Protein AF-A0A2D5YNU6-F1 (afdb_monomer_lite)

pLDDT: mean 79.48, std 12.95, range [49.06, 93.12]

Sequence (114 aa):
MGKFCRFLFLLFLSTNLYAQTFYIDIEEFNRTEMEFVMEIVDRDYERVMLDCQGFINMVSIEHYDGRRNNLVLDIGECPQIFRSIQKNINNNLPSCLETNLDNRTFNVQSEYCD

Structure (mmCIF, N/CA/C/O backbone):
data_AF-A0A2D5YNU6-F1
#
_entry.id   AF-A0A2D5YNU6-F1
#
loop_
_atom_site.group_PDB
_atom_site.id
_atom_site.type_symbol
_atom_site.label_atom_id
_atom_site.label_alt_id
_atom_site.label_comp_id
_atom_site.label_asym_id
_atom_site.label_entity_id
_atom_site.label_seq_id
_atom_site.pdbx_PDB_ins_code
_atom_site.Cartn_x
_atom_site.Cartn_y
_atom_site.Cartn_z
_atom_site.occupancy
_atom_site.B_iso_or_equiv
_atom_site.auth_seq_id
_atom_site.auth_comp_id
_atom_site.auth_asym_id
_atom_site.auth_atom_id
_atom_site.pdbx_PDB_model_num
ATOM 1 N N . MET A 1 1 ? 1.917 29.077 -52.076 1.00 49.06 1 MET A N 1
ATOM 2 C CA . MET A 1 1 ? 2.142 29.054 -50.611 1.00 49.06 1 MET A CA 1
ATOM 3 C C . MET A 1 1 ? 0.846 28.631 -49.936 1.00 49.06 1 MET A C 1
ATOM 5 O O . MET A 1 1 ? -0.176 29.195 -50.290 1.00 49.06 1 MET A O 1
ATOM 9 N N . GLY A 1 2 ? 0.852 27.649 -49.025 1.00 54.44 2 GLY A N 1
ATOM 10 C CA . GLY A 1 2 ? -0.303 27.446 -48.129 1.00 54.44 2 GLY A CA 1
ATOM 11 C C . GLY A 1 2 ? -0.995 26.078 -48.115 1.00 54.44 2 GLY A C 1
ATOM 12 O O . GLY A 1 2 ? -2.213 26.044 -47.996 1.00 54.44 2 GLY A O 1
ATOM 13 N N . LYS A 1 3 ? -0.275 24.949 -48.205 1.00 52.66 3 LYS A N 1
ATOM 14 C CA . LYS A 1 3 ? -0.871 23.627 -47.887 1.00 52.66 3 LYS A CA 1
ATOM 15 C C . LYS A 1 3 ? -0.039 22.713 -46.976 1.00 52.66 3 LYS A C 1
ATOM 17 O O . LYS A 1 3 ? -0.551 21.687 -46.555 1.00 52.66 3 LYS A O 1
ATOM 22 N N . PHE A 1 4 ? 1.185 23.095 -46.601 1.00 49.91 4 PHE A N 1
ATOM 23 C CA . PHE A 1 4 ? 2.069 22.231 -45.801 1.00 49.91 4 PHE A CA 1
ATOM 24 C C . PHE A 1 4 ? 2.037 22.475 -44.279 1.00 49.91 4 PHE A C 1
ATOM 26 O O . PHE A 1 4 ? 2.516 21.634 -43.530 1.00 49.91 4 PHE A O 1
ATOM 33 N N . CYS A 1 5 ? 1.425 23.561 -43.789 1.00 55.09 5 CYS A N 1
ATOM 34 C CA . CYS A 1 5 ? 1.446 23.902 -42.353 1.00 55.09 5 CYS A CA 1
ATOM 35 C C . CYS A 1 5 ? 0.250 23.397 -41.528 1.00 55.09 5 CYS A C 1
ATOM 37 O O . CYS A 1 5 ? 0.145 23.751 -40.359 1.00 55.09 5 CYS A O 1
ATOM 39 N N . ARG A 1 6 ? -0.675 22.607 -42.091 1.00 50.28 6 ARG A N 1
ATOM 40 C CA . ARG A 1 6 ? -1.888 22.184 -41.358 1.00 50.28 6 ARG A CA 1
ATOM 41 C C . ARG A 1 6 ? -1.825 20.780 -40.755 1.00 50.28 6 ARG A C 1
ATOM 43 O O . ARG A 1 6 ? -2.690 20.449 -39.957 1.00 50.28 6 ARG A O 1
ATOM 50 N N . PHE A 1 7 ? -0.809 19.985 -41.092 1.00 51.03 7 PHE A N 1
ATOM 51 C CA . PHE A 1 7 ? -0.686 18.601 -40.616 1.00 51.03 7 PHE A CA 1
ATOM 52 C C . PHE A 1 7 ? 0.260 18.426 -39.418 1.00 51.03 7 PHE A C 1
ATOM 54 O O . PHE A 1 7 ? 0.223 17.389 -38.769 1.00 51.03 7 PHE A O 1
ATOM 61 N N . LEU A 1 8 ? 1.072 19.437 -39.081 1.00 54.47 8 LEU A N 1
ATOM 62 C CA . LEU A 1 8 ? 2.042 19.335 -37.982 1.00 54.47 8 LEU A CA 1
ATOM 63 C C . LEU A 1 8 ? 1.471 19.677 -36.593 1.00 54.47 8 LEU A C 1
ATOM 65 O O . LEU A 1 8 ? 2.154 19.476 -35.597 1.00 54.47 8 LEU A O 1
ATOM 69 N N . PHE A 1 9 ? 0.238 20.185 -36.505 1.00 54.16 9 PHE A N 1
ATOM 70 C CA . PHE A 1 9 ? -0.333 20.662 -35.236 1.00 54.16 9 PHE A CA 1
ATOM 71 C C . PHE A 1 9 ? -1.150 19.602 -34.471 1.00 54.16 9 PHE A C 1
ATOM 73 O O . PHE A 1 9 ? -1.591 19.859 -33.358 1.00 54.16 9 PHE A O 1
ATOM 80 N N . LEU A 1 10 ? -1.353 18.408 -35.042 1.00 54.66 10 LEU A N 1
ATOM 81 C CA . LEU A 1 10 ? -2.190 17.350 -34.450 1.00 54.66 10 LEU A CA 1
ATOM 82 C C . LEU A 1 10 ? -1.408 16.254 -33.704 1.00 54.66 10 LEU A C 1
ATOM 84 O O . LEU A 1 10 ? -2.028 15.360 -33.146 1.00 54.66 10 LEU A O 1
ATOM 88 N N . LEU A 1 11 ? -0.073 16.321 -33.648 1.00 53.84 11 LEU A N 1
ATOM 89 C CA . LEU A 1 11 ? 0.759 15.293 -32.996 1.00 53.84 11 LEU A CA 1
ATOM 90 C C . LEU A 1 11 ? 1.080 15.561 -31.513 1.00 53.84 11 LEU A C 1
ATOM 92 O O . LEU A 1 11 ? 1.761 14.754 -30.893 1.00 53.84 11 LEU A O 1
ATOM 96 N N . PHE A 1 12 ? 0.581 16.652 -30.922 1.00 55.75 12 PHE A N 1
ATOM 97 C CA . PHE A 1 12 ? 0.768 16.946 -29.488 1.00 55.75 12 PHE A CA 1
ATOM 98 C C . PHE A 1 12 ? -0.407 16.513 -28.599 1.00 55.75 12 PHE A C 1
ATOM 100 O O . PHE A 1 12 ? -0.358 16.670 -27.383 1.00 55.75 12 PHE A O 1
ATOM 107 N N . LEU A 1 13 ? -1.464 15.955 -29.187 1.00 57.34 13 LEU A N 1
ATOM 108 C CA . LEU A 1 13 ? -2.609 15.422 -28.458 1.00 57.34 13 LEU A CA 1
ATOM 109 C C . LEU A 1 13 ? -2.507 13.903 -28.438 1.00 57.34 13 LEU A C 1
ATOM 111 O O . LEU A 1 13 ? -2.952 13.281 -29.390 1.00 57.34 13 LEU A O 1
ATOM 115 N N . SER A 1 14 ? -1.933 13.339 -27.371 1.00 59.97 14 SER A N 1
ATOM 116 C CA . SER A 1 14 ? -2.444 12.136 -26.684 1.00 59.97 14 SER A CA 1
ATOM 117 C C . SER A 1 14 ? -1.335 11.306 -26.031 1.00 59.97 14 SER A C 1
ATOM 119 O O . SER A 1 14 ? -1.013 10.220 -26.497 1.00 59.97 14 SER A O 1
ATOM 121 N N . THR A 1 15 ? -0.826 11.752 -24.888 1.00 57.16 15 THR A N 1
ATOM 122 C CA . THR A 1 15 ? -0.445 10.812 -23.823 1.00 57.16 15 THR A CA 1
ATOM 123 C C . THR A 1 15 ? -0.785 11.456 -22.486 1.00 57.16 15 THR A C 1
ATOM 125 O O . THR A 1 15 ? 0.087 11.962 -21.786 1.00 57.16 15 THR A O 1
ATOM 128 N N . ASN A 1 16 ? -2.073 11.465 -22.130 1.00 55.09 16 ASN A N 1
ATOM 129 C CA . ASN A 1 16 ? -2.414 11.482 -20.712 1.00 55.09 16 ASN A CA 1
ATOM 130 C C . ASN A 1 16 ? -2.023 10.095 -20.192 1.00 55.09 16 ASN A C 1
ATOM 132 O O . ASN A 1 16 ? -2.813 9.158 -20.284 1.00 55.09 16 ASN A O 1
ATOM 136 N N . LEU A 1 17 ? -0.770 9.937 -19.760 1.00 56.62 17 LEU A N 1
ATOM 137 C CA . LEU A 1 17 ? -0.392 8.827 -18.894 1.00 56.62 17 LEU A CA 1
ATOM 138 C C . LEU A 1 17 ? -1.135 9.087 -17.589 1.00 56.62 17 LEU A C 1
ATOM 140 O O . LEU A 1 17 ? -0.736 9.937 -16.797 1.00 56.62 17 LEU A O 1
ATOM 144 N N . TYR A 1 18 ? -2.307 8.473 -17.454 1.00 60.06 18 TYR A N 1
ATOM 145 C CA . TYR A 1 18 ? -3.053 8.516 -16.210 1.00 60.06 18 TYR A CA 1
ATOM 146 C C . TYR A 1 18 ? -2.200 7.768 -15.197 1.00 60.06 18 TYR A C 1
ATOM 148 O O . TYR A 1 18 ? -2.010 6.563 -15.349 1.00 60.06 18 TYR A O 1
ATOM 156 N N . ALA A 1 19 ? -1.617 8.502 -14.249 1.00 64.00 19 ALA A N 1
ATOM 157 C CA . ALA A 1 19 ? -0.752 7.893 -13.261 1.00 64.00 19 ALA A CA 1
ATOM 158 C C . ALA A 1 19 ? -1.579 6.886 -12.448 1.00 64.00 19 ALA A C 1
ATOM 160 O O . ALA A 1 19 ? -2.630 7.247 -11.911 1.00 64.00 19 ALA A O 1
ATOM 161 N N . GLN A 1 20 ? -1.153 5.628 -12.402 1.00 76.19 20 GLN A N 1
ATOM 162 C CA . GLN A 1 20 ? -1.861 4.572 -11.699 1.00 76.19 20 GLN A CA 1
ATOM 163 C C . GLN A 1 20 ? -1.553 4.682 -10.204 1.00 76.19 20 GLN A C 1
ATOM 165 O O . GLN A 1 20 ? -0.593 4.096 -9.694 1.00 76.19 20 GLN A O 1
ATOM 170 N N . THR A 1 21 ? -2.357 5.494 -9.519 1.00 81.81 21 THR A N 1
ATOM 171 C CA . THR A 1 21 ? -2.389 5.560 -8.060 1.00 81.81 21 THR A CA 1
ATOM 172 C C . THR A 1 21 ? -3.411 4.561 -7.527 1.00 81.81 21 THR A C 1
ATOM 174 O O . THR A 1 21 ? -4.551 4.534 -7.990 1.00 81.81 21 THR A O 1
ATOM 177 N N . PHE A 1 22 ? -3.002 3.761 -6.551 1.00 84.25 22 PHE A N 1
ATOM 178 C CA . PHE A 1 22 ? -3.856 2.876 -5.772 1.00 84.25 22 PHE A CA 1
ATOM 179 C C . PHE A 1 22 ? -3.936 3.403 -4.347 1.00 84.25 22 PHE A C 1
ATOM 181 O O . PHE A 1 22 ? -2.918 3.793 -3.774 1.00 84.25 22 PHE A O 1
ATOM 188 N N . TYR A 1 23 ? -5.136 3.360 -3.791 1.00 87.00 23 TYR A N 1
ATOM 189 C CA . TYR A 1 23 ? -5.402 3.554 -2.374 1.00 87.00 23 TYR A CA 1
ATOM 190 C C . TYR A 1 23 ? -5.810 2.189 -1.824 1.00 87.00 23 TYR A C 1
ATOM 192 O O . TYR A 1 23 ? -6.546 1.460 -2.493 1.00 87.00 23 TYR A O 1
ATOM 200 N N . ILE A 1 24 ? -5.225 1.802 -0.696 1.00 87.00 24 ILE A N 1
ATOM 201 C CA . ILE A 1 24 ? -5.415 0.493 -0.066 1.00 87.00 24 ILE A CA 1
ATOM 202 C C . ILE A 1 24 ? -5.803 0.762 1.380 1.00 87.00 24 ILE A C 1
ATOM 204 O O . ILE A 1 24 ? -4.971 1.256 2.152 1.00 87.00 24 ILE A O 1
ATOM 208 N N . ASP A 1 25 ? -7.040 0.441 1.737 1.00 87.00 25 ASP A N 1
ATOM 209 C CA . ASP A 1 25 ? -7.556 0.637 3.081 1.00 87.00 25 ASP A CA 1
ATOM 210 C C . ASP A 1 25 ? -7.172 -0.551 3.953 1.00 87.00 25 ASP A C 1
ATOM 212 O O . ASP A 1 25 ? -7.550 -1.697 3.727 1.00 87.00 25 ASP A O 1
ATOM 216 N N . ILE A 1 26 ? -6.365 -0.275 4.972 1.00 87.12 26 ILE A N 1
ATOM 217 C CA . ILE A 1 26 ? -5.778 -1.318 5.804 1.00 87.12 26 ILE A CA 1
ATOM 218 C C . ILE A 1 26 ? -6.752 -1.643 6.929 1.00 87.12 26 ILE A C 1
ATOM 220 O O . ILE A 1 26 ? -6.793 -0.949 7.948 1.00 87.12 26 ILE A O 1
ATOM 224 N N . GLU A 1 27 ? -7.512 -2.718 6.755 1.00 84.00 27 GLU A N 1
ATOM 225 C CA . GLU A 1 27 ? -8.424 -3.233 7.778 1.00 84.00 27 GLU A CA 1
ATOM 226 C C . GLU A 1 27 ? -7.671 -4.036 8.832 1.00 84.00 27 GLU A C 1
ATOM 228 O O . GLU A 1 27 ? -7.842 -3.842 10.037 1.00 84.00 27 GLU A O 1
ATOM 233 N N . GLU A 1 28 ? -6.788 -4.916 8.364 1.00 80.88 28 GLU A N 1
ATOM 234 C CA . GLU A 1 28 ? -5.936 -5.731 9.213 1.00 80.88 28 GLU A CA 1
ATOM 235 C C . GLU A 1 28 ? -4.515 -5.787 8.670 1.00 80.88 28 GLU A C 1
ATOM 237 O O . GLU A 1 28 ? -4.244 -5.621 7.478 1.00 80.88 28 GLU A O 1
ATOM 242 N N . PHE A 1 29 ? -3.587 -6.044 9.586 1.00 81.06 29 PHE A N 1
ATOM 243 C CA . PHE A 1 29 ? -2.172 -6.124 9.282 1.00 81.06 29 PHE A CA 1
ATOM 244 C C . PHE A 1 29 ? -1.584 -7.375 9.914 1.00 81.06 29 PHE A C 1
ATOM 246 O O . PHE A 1 29 ? -1.177 -7.391 11.081 1.00 81.06 29 PHE A O 1
ATOM 253 N N . ASN A 1 30 ? -1.585 -8.443 9.123 1.00 85.00 30 ASN A N 1
ATOM 254 C CA . ASN A 1 30 ? -1.304 -9.790 9.580 1.00 85.00 30 ASN A CA 1
ATOM 255 C C . ASN A 1 30 ? 0.146 -10.166 9.271 1.00 85.00 30 ASN A C 1
ATOM 257 O O . ASN A 1 30 ? 0.657 -9.980 8.165 1.00 85.00 30 ASN A O 1
ATOM 261 N N . ARG A 1 31 ? 0.845 -10.694 10.279 1.00 79.25 31 ARG A N 1
ATOM 262 C CA . ARG A 1 31 ? 2.193 -11.238 10.091 1.00 79.25 31 ARG A CA 1
ATOM 263 C C . ARG A 1 31 ? 2.087 -12.609 9.443 1.00 79.25 31 ARG A C 1
ATOM 265 O O . ARG A 1 31 ? 1.289 -13.430 9.886 1.00 79.25 31 ARG A O 1
ATOM 272 N N . THR A 1 32 ? 2.929 -12.866 8.453 1.00 79.69 32 THR A N 1
ATOM 273 C CA . THR A 1 32 ? 3.086 -14.218 7.907 1.00 79.69 32 THR A CA 1
ATOM 274 C C . THR A 1 32 ? 4.069 -15.042 8.747 1.00 79.69 32 THR A C 1
ATOM 276 O O . THR A 1 32 ? 4.638 -14.552 9.725 1.00 79.69 32 THR A O 1
ATOM 279 N N . GLU A 1 33 ? 4.296 -16.301 8.360 1.00 77.06 33 GLU A N 1
ATOM 280 C CA . GLU A 1 33 ? 5.341 -17.160 8.945 1.00 77.06 33 GLU A CA 1
ATOM 281 C C . GLU A 1 33 ? 6.764 -16.604 8.733 1.00 77.06 33 GLU A C 1
ATOM 283 O O . GLU A 1 33 ? 7.701 -16.992 9.430 1.00 77.06 33 GLU A O 1
ATOM 288 N N . MET A 1 34 ? 6.924 -15.688 7.777 1.00 73.44 34 MET A N 1
ATOM 289 C CA . MET A 1 34 ? 8.171 -15.018 7.439 1.00 73.44 34 MET A CA 1
ATOM 290 C C . MET A 1 34 ? 8.279 -13.682 8.189 1.00 73.44 34 MET A C 1
ATOM 292 O O . MET A 1 34 ? 7.397 -12.822 8.109 1.00 73.44 34 MET A O 1
ATOM 296 N N . GLU A 1 35 ? 9.364 -13.500 8.950 1.00 66.06 35 GLU A N 1
ATOM 297 C CA . GLU A 1 35 ? 9.609 -12.261 9.694 1.00 66.06 35 GLU A CA 1
ATOM 298 C C . GLU A 1 35 ? 9.707 -11.074 8.727 1.00 66.06 35 GLU A C 1
ATOM 300 O O . GLU A 1 35 ? 10.553 -11.066 7.849 1.00 66.06 35 GLU A O 1
ATOM 305 N N . PHE A 1 36 ? 8.887 -10.035 8.908 1.00 72.69 36 PHE A N 1
ATOM 306 C CA . PHE A 1 36 ? 8.847 -8.844 8.036 1.00 72.69 36 PHE A CA 1
ATOM 307 C C . PHE A 1 36 ? 8.205 -9.039 6.653 1.00 72.69 36 PHE A C 1
ATOM 309 O O . PHE A 1 36 ? 8.304 -8.143 5.814 1.00 72.69 36 PHE A O 1
ATOM 316 N N . VAL A 1 37 ? 7.482 -10.143 6.442 1.00 82.19 37 VAL A N 1
ATOM 317 C CA . VAL A 1 37 ? 6.508 -10.271 5.350 1.00 82.19 37 VAL A CA 1
ATOM 318 C C . VAL A 1 37 ? 5.104 -10.235 5.933 1.00 82.19 37 VAL A C 1
ATOM 320 O O . VAL A 1 37 ? 4.776 -10.991 6.857 1.00 82.19 37 VAL A O 1
ATOM 323 N N . MET A 1 38 ? 4.284 -9.319 5.430 1.00 86.19 38 MET A N 1
ATOM 324 C CA . MET A 1 38 ? 2.977 -9.018 6.008 1.00 86.19 38 MET A CA 1
ATOM 325 C C . MET A 1 38 ? 1.905 -8.955 4.945 1.00 86.19 38 MET A C 1
ATOM 327 O O . MET A 1 38 ? 2.137 -8.458 3.844 1.00 86.19 38 MET A O 1
ATOM 331 N N . GLU A 1 39 ? 0.732 -9.433 5.324 1.00 89.06 39 GLU A N 1
ATOM 332 C CA . GLU A 1 39 ? -0.486 -9.328 4.545 1.00 89.06 39 GLU A CA 1
ATOM 333 C C . GLU A 1 39 ? -1.283 -8.125 5.056 1.00 89.06 39 GLU A C 1
ATOM 335 O O . GLU A 1 39 ? -1.593 -8.014 6.247 1.00 89.06 39 GLU A O 1
ATOM 340 N N . ILE A 1 40 ? -1.550 -7.196 4.145 1.00 87.88 40 ILE A N 1
ATOM 341 C CA . ILE A 1 40 ? -2.472 -6.081 4.326 1.00 87.88 40 ILE A CA 1
ATOM 342 C C . ILE A 1 40 ? -3.838 -6.585 3.859 1.00 87.88 40 ILE A C 1
ATOM 344 O O . ILE A 1 40 ? -3.996 -6.940 2.690 1.00 87.88 40 ILE A O 1
ATOM 348 N N . VAL A 1 41 ? -4.797 -6.643 4.782 1.00 83.69 41 VAL A N 1
ATOM 349 C CA . VAL A 1 41 ? -6.186 -6.992 4.466 1.00 83.69 41 VAL A CA 1
ATOM 350 C C . VAL A 1 41 ? -6.915 -5.723 4.051 1.00 83.69 41 VAL A C 1
ATOM 352 O O . VAL A 1 41 ? -6.868 -4.723 4.766 1.00 83.69 41 VAL A O 1
ATOM 355 N N . ASP A 1 42 ? -7.565 -5.797 2.899 1.00 85.88 42 ASP A N 1
ATOM 356 C CA . ASP A 1 42 ? -8.292 -4.719 2.237 1.00 85.88 42 ASP A CA 1
ATOM 357 C C . ASP A 1 42 ? -9.520 -5.316 1.518 1.00 85.88 42 ASP A C 1
ATOM 359 O O . ASP A 1 42 ? -9.562 -6.521 1.251 1.00 85.88 42 ASP A O 1
ATOM 363 N N . ARG A 1 43 ? -10.540 -4.497 1.226 1.00 84.25 43 ARG A N 1
ATOM 364 C CA . ARG A 1 43 ? -11.785 -4.961 0.579 1.00 84.25 43 ARG A CA 1
ATOM 365 C C . ARG A 1 43 ? -11.694 -5.046 -0.945 1.00 84.25 43 ARG A C 1
ATOM 367 O O . ARG A 1 43 ? -12.405 -5.853 -1.549 1.00 84.25 43 ARG A O 1
ATOM 374 N N . ASP A 1 44 ? -10.873 -4.207 -1.561 1.00 86.19 44 ASP A N 1
ATOM 375 C CA . ASP A 1 44 ? -10.849 -3.967 -3.004 1.00 86.19 44 ASP A CA 1
ATOM 376 C C . ASP A 1 44 ? -9.859 -4.875 -3.744 1.00 86.19 44 ASP A C 1
ATOM 378 O O . ASP A 1 44 ? -10.021 -5.128 -4.944 1.00 86.19 44 ASP A O 1
ATOM 382 N N . TYR A 1 45 ? -8.870 -5.422 -3.038 1.00 88.12 45 TYR A N 1
ATOM 383 C CA . TYR A 1 45 ? -7.878 -6.344 -3.594 1.00 88.12 45 TYR A CA 1
ATOM 384 C C . TYR A 1 45 ? -8.018 -7.754 -3.014 1.00 88.12 45 TYR A C 1
ATOM 386 O O . TYR A 1 45 ? -8.438 -7.942 -1.878 1.00 88.12 45 TYR A O 1
ATOM 394 N N . GLU A 1 46 ? -7.642 -8.766 -3.802 1.00 90.75 46 GLU A N 1
ATOM 395 C CA . GLU A 1 46 ? -7.633 -10.157 -3.332 1.00 90.75 46 GLU A CA 1
ATOM 396 C C . GLU A 1 46 ? -6.542 -10.363 -2.281 1.00 90.75 46 GLU A C 1
ATOM 398 O O . GLU A 1 46 ? -6.743 -11.069 -1.293 1.00 90.75 46 GLU A O 1
ATOM 403 N N . ARG A 1 47 ? -5.376 -9.744 -2.502 1.00 90.50 47 ARG A N 1
ATOM 404 C CA . ARG A 1 47 ? -4.256 -9.789 -1.567 1.00 90.50 47 ARG A CA 1
ATOM 405 C C . ARG A 1 47 ? -3.332 -8.594 -1.753 1.00 90.50 47 ARG A C 1
ATOM 407 O O . ARG A 1 47 ? -2.926 -8.277 -2.872 1.00 90.50 47 ARG A O 1
ATOM 414 N N . VAL A 1 48 ? -2.897 -8.002 -0.644 1.00 90.62 48 VAL A N 1
ATOM 415 C CA . VAL A 1 48 ? -1.814 -7.015 -0.626 1.00 90.62 48 VAL A CA 1
ATOM 416 C C . VAL A 1 48 ? -0.696 -7.501 0.294 1.00 90.62 48 VAL A C 1
ATOM 418 O O . VAL A 1 48 ? -0.926 -7.810 1.457 1.00 90.62 48 VAL A O 1
ATOM 421 N N . MET A 1 49 ? 0.533 -7.568 -0.221 1.00 91.88 49 MET A N 1
ATOM 422 C CA . MET A 1 49 ? 1.707 -8.039 0.521 1.00 91.88 49 MET A CA 1
ATOM 423 C C . MET A 1 49 ? 2.761 -6.946 0.642 1.00 91.88 49 MET A C 1
ATOM 425 O O . MET A 1 49 ? 3.183 -6.383 -0.369 1.00 91.88 49 MET A O 1
ATOM 429 N N . LEU A 1 50 ? 3.247 -6.717 1.859 1.00 91.38 50 LEU A N 1
ATOM 430 C CA . LEU A 1 50 ? 4.427 -5.907 2.142 1.00 91.38 50 LEU A CA 1
ATOM 431 C C . LEU A 1 50 ? 5.586 -6.837 2.522 1.00 91.38 50 LEU A C 1
ATOM 433 O O . LEU A 1 50 ? 5.564 -7.451 3.590 1.00 91.38 50 LEU A O 1
ATOM 437 N N . ASP A 1 51 ? 6.585 -6.943 1.648 1.00 89.94 51 ASP A N 1
ATOM 438 C CA . ASP A 1 51 ? 7.794 -7.744 1.867 1.00 89.94 51 ASP A CA 1
ATOM 439 C C . ASP A 1 51 ? 8.975 -6.822 2.182 1.00 89.94 51 ASP A C 1
ATOM 441 O O . ASP A 1 51 ? 9.454 -6.095 1.307 1.00 89.94 51 ASP A O 1
A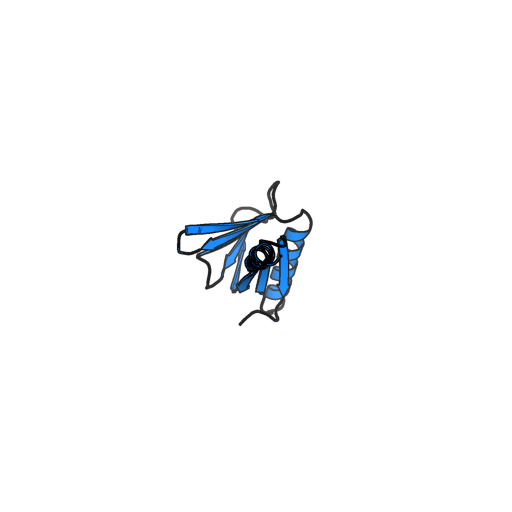TOM 445 N N . CYS A 1 52 ? 9.422 -6.852 3.442 1.00 86.25 52 CYS A N 1
ATOM 446 C CA . CYS A 1 52 ? 10.599 -6.129 3.923 1.00 86.25 52 CYS A CA 1
ATOM 447 C C . CYS A 1 52 ? 11.762 -7.062 4.323 1.00 86.25 52 CYS A C 1
ATOM 449 O O . CYS A 1 52 ? 12.693 -6.604 4.991 1.00 86.25 52 CYS A O 1
ATOM 451 N N . GLN A 1 53 ? 11.701 -8.363 4.007 1.00 72.38 53 GLN A N 1
ATOM 452 C CA . GLN A 1 53 ? 12.683 -9.365 4.459 1.00 72.38 53 GLN A CA 1
ATOM 453 C C . GLN A 1 53 ? 13.730 -9.706 3.381 1.00 72.38 53 GLN A C 1
ATOM 455 O O . GLN A 1 53 ? 14.800 -10.239 3.689 1.00 72.38 53 GLN A O 1
ATOM 460 N N . GLY A 1 54 ? 13.431 -9.430 2.111 1.00 66.38 54 GLY A N 1
ATOM 461 C CA . GLY A 1 54 ? 14.256 -9.835 0.975 1.00 66.38 54 GLY A CA 1
ATOM 462 C C . GLY A 1 54 ? 15.421 -8.904 0.609 1.00 66.38 54 GLY A C 1
ATOM 463 O O . GLY A 1 54 ? 15.635 -7.835 1.171 1.00 66.38 54 GLY A O 1
ATOM 464 N N . PHE A 1 55 ? 16.160 -9.303 -0.435 1.00 67.25 55 PHE A N 1
ATOM 465 C CA . PHE A 1 55 ? 17.074 -8.412 -1.173 1.00 67.25 55 PHE A CA 1
ATOM 466 C C . PHE A 1 55 ? 16.316 -7.284 -1.898 1.00 67.25 55 PHE A C 1
ATOM 468 O O . PHE A 1 55 ? 16.893 -6.250 -2.224 1.00 67.25 55 PHE A O 1
ATOM 475 N N . ILE A 1 56 ? 15.026 -7.504 -2.170 1.00 79.50 56 ILE A N 1
ATOM 476 C CA . ILE A 1 56 ? 14.131 -6.573 -2.850 1.00 79.50 56 ILE A CA 1
ATOM 477 C C . ILE A 1 56 ? 12.954 -6.327 -1.915 1.00 79.50 56 ILE A C 1
ATOM 479 O O . ILE A 1 56 ? 12.166 -7.239 -1.682 1.00 79.50 56 ILE A O 1
ATOM 483 N N . ASN A 1 57 ? 12.833 -5.102 -1.413 1.00 88.81 57 ASN A N 1
ATOM 484 C CA . ASN A 1 57 ? 11.640 -4.683 -0.695 1.00 88.81 57 ASN A CA 1
ATOM 485 C C . ASN A 1 57 ? 10.526 -4.393 -1.699 1.00 88.81 57 ASN A C 1
ATOM 487 O O . ASN A 1 57 ? 10.792 -3.787 -2.742 1.00 88.81 57 ASN A O 1
ATOM 491 N N . MET A 1 58 ? 9.284 -4.779 -1.411 1.00 90.69 58 MET A N 1
ATOM 492 C CA . MET A 1 58 ? 8.182 -4.477 -2.325 1.00 90.69 58 MET A CA 1
ATOM 493 C C . MET A 1 58 ? 6.800 -4.450 -1.676 1.00 90.69 58 MET A C 1
ATOM 495 O O . MET A 1 58 ? 6.547 -5.135 -0.687 1.00 90.69 58 MET A O 1
ATOM 499 N N . VAL A 1 59 ? 5.890 -3.720 -2.323 1.00 91.31 59 VAL A N 1
ATOM 500 C CA . VAL A 1 59 ? 4.439 -3.895 -2.186 1.00 91.31 59 VAL A CA 1
ATOM 501 C C . VAL A 1 59 ? 3.945 -4.698 -3.384 1.00 91.31 59 VAL A C 1
ATOM 503 O O . VAL A 1 59 ? 4.178 -4.302 -4.526 1.00 91.31 59 VAL A O 1
ATOM 506 N N . SER A 1 60 ? 3.272 -5.820 -3.148 1.00 92.00 60 SER A N 1
ATOM 507 C CA . SER A 1 60 ? 2.566 -6.578 -4.189 1.00 92.00 60 SER A CA 1
ATOM 508 C C . SER A 1 60 ? 1.063 -6.425 -4.008 1.00 92.00 60 SER A C 1
ATOM 510 O O . SER A 1 60 ? 0.570 -6.637 -2.907 1.00 92.00 60 SER A O 1
ATOM 512 N N . ILE A 1 61 ? 0.349 -6.102 -5.083 1.00 92.06 61 ILE A N 1
ATOM 513 C CA . ILE A 1 61 ? -1.108 -5.942 -5.116 1.00 92.06 61 ILE A CA 1
ATOM 514 C C . ILE A 1 61 ? -1.664 -6.963 -6.109 1.00 92.06 61 ILE A C 1
ATOM 516 O O . ILE A 1 61 ? -1.374 -6.879 -7.306 1.00 92.06 61 ILE A O 1
ATOM 520 N N . GLU A 1 62 ? -2.435 -7.926 -5.618 1.00 93.12 62 GLU A N 1
ATOM 521 C CA . GLU A 1 62 ? -3.119 -8.964 -6.391 1.00 93.12 62 GLU A CA 1
ATOM 522 C C . GLU A 1 62 ? -4.613 -8.631 -6.490 1.00 93.12 62 GLU A C 1
ATOM 524 O O . GLU A 1 62 ? -5.295 -8.405 -5.491 1.00 93.12 62 GLU A O 1
ATOM 529 N N . HIS A 1 63 ? -5.109 -8.543 -7.721 1.00 89.88 63 HIS A N 1
ATOM 530 C CA . HIS A 1 63 ? -6.504 -8.257 -8.048 1.00 89.88 63 HIS A CA 1
ATOM 531 C C . HIS A 1 63 ? -7.278 -9.571 -8.153 1.00 89.88 63 HIS A C 1
ATOM 533 O O . HIS A 1 63 ? -6.728 -10.552 -8.638 1.00 89.88 63 HIS A O 1
ATOM 539 N N . TYR A 1 64 ? -8.578 -9.556 -7.851 1.00 89.06 64 TYR A N 1
ATOM 540 C CA . TYR A 1 64 ? -9.465 -10.728 -7.978 1.00 89.06 64 TYR A CA 1
ATOM 541 C C . TYR A 1 64 ? -9.550 -11.334 -9.395 1.00 89.06 64 TYR A C 1
ATOM 543 O O . TYR A 1 64 ? -10.064 -12.435 -9.582 1.00 89.06 64 TYR A O 1
ATOM 551 N N . ASP A 1 65 ? -9.091 -10.609 -10.419 1.00 91.38 65 ASP A N 1
ATOM 552 C CA . ASP A 1 65 ? -8.975 -11.103 -11.796 1.00 91.38 65 ASP A CA 1
ATOM 553 C C . ASP A 1 65 ? -7.622 -11.787 -12.091 1.00 91.38 65 ASP A C 1
ATOM 555 O O . ASP A 1 65 ? -7.346 -12.155 -13.236 1.00 91.38 65 ASP A O 1
ATOM 559 N N . GLY A 1 66 ? -6.777 -11.955 -11.070 1.00 89.56 66 GLY A N 1
ATOM 560 C CA . GLY A 1 66 ? -5.442 -12.541 -11.143 1.00 89.56 66 GLY A CA 1
ATOM 561 C C . GLY A 1 66 ? -4.350 -11.583 -11.628 1.00 89.56 66 GLY A C 1
ATOM 562 O O . GLY A 1 66 ? -3.195 -11.999 -11.770 1.00 89.56 66 GLY A O 1
ATOM 563 N N . ARG A 1 67 ? -4.654 -10.308 -11.915 1.00 90.69 67 ARG A N 1
ATOM 564 C CA . ARG A 1 67 ? -3.611 -9.324 -12.245 1.00 90.69 67 ARG A CA 1
ATOM 565 C C . ARG A 1 67 ? -2.801 -8.977 -11.004 1.00 90.69 67 ARG A C 1
ATOM 567 O O . ARG A 1 67 ? -3.343 -8.765 -9.926 1.00 90.69 67 ARG A O 1
ATOM 574 N N . ARG A 1 68 ? -1.488 -8.831 -11.187 1.00 91.38 68 ARG A N 1
ATOM 575 C CA . ARG A 1 68 ? -0.562 -8.457 -10.118 1.00 91.38 68 ARG A CA 1
ATOM 576 C C . ARG A 1 68 ? 0.241 -7.221 -10.489 1.00 91.38 68 ARG A C 1
ATOM 578 O O . ARG A 1 68 ? 0.880 -7.193 -11.539 1.00 91.38 68 ARG A O 1
ATOM 585 N N . ASN A 1 69 ? 0.260 -6.247 -9.587 1.00 90.38 69 ASN A N 1
ATOM 586 C CA . ASN A 1 69 ? 1.142 -5.090 -9.653 1.00 90.38 69 ASN A CA 1
ATOM 587 C C . ASN A 1 69 ? 2.170 -5.165 -8.530 1.00 90.38 69 ASN A C 1
ATOM 589 O O . ASN A 1 69 ? 1.831 -5.523 -7.406 1.00 90.38 69 ASN A O 1
ATOM 593 N N . ASN A 1 70 ? 3.419 -4.814 -8.829 1.00 90.06 70 ASN A N 1
ATOM 594 C CA . ASN A 1 70 ? 4.483 -4.782 -7.834 1.00 90.06 70 ASN A CA 1
ATOM 595 C C . ASN A 1 70 ? 5.146 -3.406 -7.847 1.00 90.06 70 ASN A C 1
ATOM 597 O O . ASN A 1 70 ? 5.572 -2.932 -8.902 1.00 90.06 70 ASN A O 1
ATOM 601 N N . LEU A 1 71 ? 5.279 -2.807 -6.671 1.00 89.69 71 LEU A N 1
ATOM 602 C CA . LEU A 1 71 ? 6.082 -1.617 -6.442 1.00 89.69 71 LEU A CA 1
ATOM 603 C C . LEU A 1 71 ? 7.341 -2.030 -5.688 1.00 89.69 71 LEU A C 1
ATOM 605 O O . LEU A 1 71 ? 7.257 -2.459 -4.540 1.00 89.69 71 LEU A O 1
ATOM 609 N N . VAL A 1 72 ? 8.499 -1.912 -6.335 1.00 89.25 72 VAL A N 1
ATOM 610 C CA . VAL A 1 72 ? 9.789 -2.091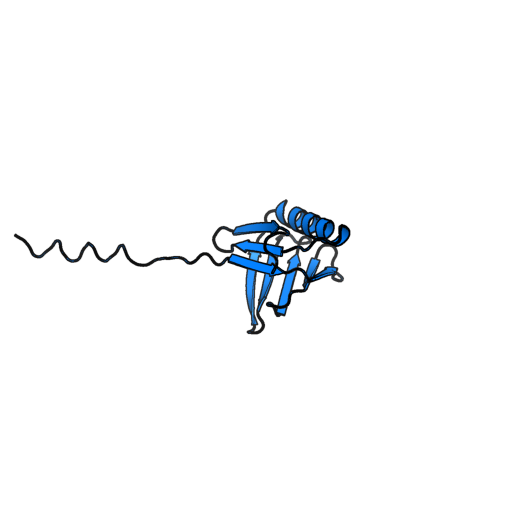 -5.660 1.00 89.25 72 VAL A CA 1
ATOM 611 C C . VAL A 1 72 ? 10.056 -0.862 -4.804 1.00 89.25 72 VAL A C 1
ATOM 613 O O . VAL A 1 72 ? 9.949 0.260 -5.293 1.00 89.25 72 VAL A O 1
ATOM 616 N N . LEU A 1 73 ? 10.403 -1.107 -3.548 1.00 87.69 73 LEU A N 1
ATOM 617 C CA . LEU A 1 73 ? 10.681 -0.106 -2.535 1.00 87.69 73 LEU A CA 1
ATOM 618 C C . LEU A 1 73 ? 12.186 -0.011 -2.282 1.00 87.69 73 LEU A C 1
ATOM 620 O O . LEU A 1 73 ? 12.912 -1.010 -2.332 1.00 87.69 73 LEU A O 1
ATOM 624 N N . ASP A 1 74 ? 12.642 1.176 -1.915 1.00 86.00 74 ASP A N 1
ATOM 625 C CA . ASP A 1 74 ? 13.999 1.383 -1.434 1.00 86.00 74 ASP A CA 1
ATOM 626 C C . ASP A 1 74 ? 14.195 0.802 -0.020 1.00 86.00 74 ASP A C 1
ATOM 628 O O . ASP A 1 74 ? 13.259 0.464 0.717 1.00 86.00 74 ASP A O 1
ATOM 632 N N . ILE A 1 75 ? 15.461 0.692 0.399 1.00 81.12 75 ILE A N 1
ATOM 633 C CA . ILE A 1 75 ? 15.856 0.046 1.664 1.00 81.12 75 ILE A CA 1
ATOM 634 C C . ILE A 1 75 ? 15.199 0.669 2.908 1.00 81.12 75 ILE A C 1
ATOM 636 O O . ILE A 1 75 ? 14.945 -0.020 3.894 1.00 81.12 75 ILE A O 1
ATOM 640 N N . GLY A 1 76 ? 14.927 1.975 2.869 1.00 83.50 76 GLY A N 1
ATOM 641 C CA . GLY A 1 76 ? 14.331 2.715 3.981 1.00 83.50 76 GLY A CA 1
ATOM 642 C C . GLY A 1 76 ? 12.807 2.788 3.944 1.00 83.50 76 GLY A C 1
ATOM 643 O O . GLY A 1 76 ? 12.199 3.089 4.967 1.00 83.50 76 GLY A O 1
ATOM 644 N N . GLU A 1 77 ? 12.192 2.508 2.801 1.00 88.44 77 GLU A N 1
ATOM 645 C CA . GLU A 1 77 ? 10.772 2.762 2.558 1.00 88.44 77 GLU A CA 1
ATOM 646 C C . GLU A 1 77 ? 9.895 1.678 3.179 1.00 88.44 77 GLU A C 1
ATOM 648 O O . GLU A 1 77 ? 8.958 1.982 3.911 1.00 88.44 77 GLU A O 1
ATOM 653 N N . CYS A 1 78 ? 10.259 0.407 3.004 1.00 88.94 78 CYS A N 1
ATOM 654 C CA . CYS A 1 78 ? 9.495 -0.706 3.572 1.00 88.94 78 CYS A CA 1
ATOM 655 C C . CYS A 1 78 ? 9.406 -0.648 5.110 1.00 88.94 78 CYS A C 1
ATOM 657 O O . CYS A 1 78 ? 8.297 -0.699 5.650 1.00 88.94 78 CYS A O 1
ATOM 659 N N . PRO A 1 79 ? 10.514 -0.414 5.849 1.00 86.69 79 PRO A N 1
ATOM 660 C CA . PRO A 1 79 ? 10.439 -0.201 7.293 1.00 86.69 79 PRO A CA 1
ATOM 661 C C . PRO A 1 79 ? 9.624 1.035 7.693 1.00 86.69 79 PRO A C 1
ATOM 663 O O . PRO A 1 79 ? 9.043 1.047 8.779 1.00 86.69 79 PRO A O 1
ATOM 666 N N . GLN A 1 80 ? 9.593 2.086 6.865 1.00 89.56 80 GLN A N 1
ATOM 667 C CA . GLN A 1 80 ? 8.781 3.277 7.128 1.00 89.56 80 GLN A CA 1
ATOM 668 C C . GLN A 1 80 ? 7.291 2.977 6.973 1.00 89.56 80 GLN A C 1
ATOM 670 O O . GLN A 1 80 ? 6.537 3.275 7.896 1.00 89.56 80 GLN A O 1
ATOM 675 N N . ILE A 1 81 ? 6.885 2.332 5.874 1.00 89.25 81 ILE A N 1
ATOM 676 C CA . ILE A 1 81 ? 5.505 1.875 5.654 1.00 89.25 81 ILE A CA 1
ATOM 677 C C . ILE A 1 81 ? 5.064 1.006 6.830 1.00 89.25 81 ILE A C 1
ATOM 679 O O . ILE A 1 81 ? 4.075 1.317 7.492 1.00 89.25 81 ILE A O 1
ATOM 683 N N . PHE A 1 82 ? 5.860 -0.016 7.159 1.00 88.00 82 PHE A N 1
ATOM 684 C CA . PHE A 1 82 ? 5.596 -0.918 8.277 1.00 88.00 82 PHE A CA 1
ATOM 685 C C . PHE A 1 82 ? 5.348 -0.170 9.592 1.00 88.00 82 PHE A C 1
ATOM 687 O O . PHE A 1 82 ? 4.334 -0.381 10.258 1.00 88.00 82 PHE A O 1
ATOM 694 N N . ARG A 1 83 ? 6.265 0.731 9.973 1.00 88.69 83 ARG A N 1
ATOM 695 C CA . ARG A 1 83 ? 6.160 1.484 11.231 1.00 88.69 83 ARG A CA 1
ATOM 696 C C . ARG A 1 83 ? 4.963 2.425 11.240 1.00 88.69 83 ARG A C 1
ATOM 698 O O . ARG A 1 83 ? 4.347 2.573 12.292 1.00 88.69 83 ARG A O 1
ATOM 705 N N . SER A 1 84 ? 4.644 3.058 10.114 1.00 89.44 84 SER A N 1
ATOM 706 C CA . SER A 1 84 ? 3.497 3.963 10.001 1.00 89.44 84 SER A CA 1
ATOM 707 C C . SER A 1 84 ? 2.178 3.213 10.156 1.00 89.44 84 SER A C 1
ATOM 709 O O . SER A 1 84 ? 1.367 3.601 10.995 1.00 89.44 84 SER A O 1
ATOM 711 N N . ILE A 1 85 ? 2.007 2.092 9.449 1.00 87.81 85 ILE A N 1
ATOM 712 C CA . ILE A 1 85 ? 0.81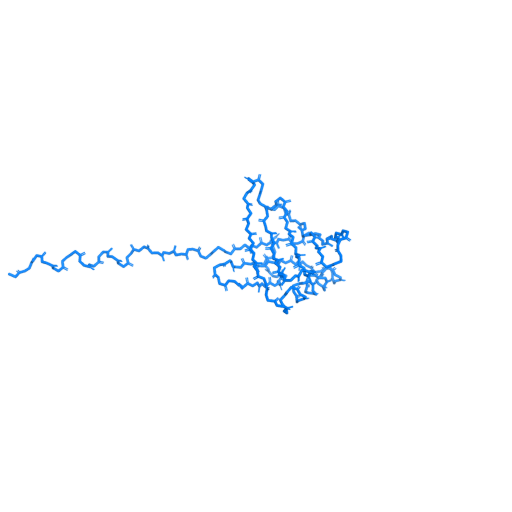8 1.236 9.568 1.00 87.81 85 ILE A CA 1
ATOM 713 C C . ILE A 1 85 ? 0.683 0.727 11.004 1.00 87.81 85 ILE A C 1
ATOM 715 O O . ILE A 1 85 ? -0.354 0.904 11.643 1.00 87.81 85 ILE A O 1
ATOM 719 N N . GLN A 1 86 ? 1.762 0.172 11.562 1.00 85.94 86 GLN A N 1
ATOM 720 C CA . GLN A 1 86 ? 1.740 -0.366 12.918 1.00 85.94 86 GLN A CA 1
ATOM 721 C C . GLN A 1 86 ? 1.447 0.719 13.965 1.00 85.94 86 GLN A C 1
ATOM 723 O O . GLN A 1 86 ? 0.735 0.470 14.937 1.00 85.94 86 GLN A O 1
ATOM 728 N N . LYS A 1 87 ? 1.967 1.937 13.775 1.00 89.19 87 LYS A N 1
ATOM 729 C CA . LYS A 1 87 ? 1.652 3.081 14.634 1.00 89.19 87 LYS A CA 1
ATOM 730 C C . LYS A 1 87 ? 0.170 3.448 14.549 1.00 89.19 87 LYS A C 1
ATOM 732 O O . LYS A 1 87 ? -0.416 3.706 15.596 1.00 89.19 87 LYS A O 1
ATOM 737 N N . ASN A 1 88 ? -0.424 3.496 13.359 1.00 87.94 88 ASN A N 1
ATOM 738 C CA . ASN A 1 88 ? -1.838 3.841 13.196 1.00 87.94 88 ASN A CA 1
ATOM 739 C C . ASN A 1 88 ? -2.738 2.796 13.868 1.00 87.94 88 ASN A C 1
ATOM 741 O O . ASN A 1 88 ? -3.543 3.159 14.724 1.00 87.94 88 ASN A O 1
ATOM 745 N N . ILE A 1 89 ? -2.490 1.508 13.611 1.00 84.31 89 ILE A N 1
ATOM 746 C CA . ILE A 1 89 ? -3.229 0.392 14.223 1.00 84.31 89 ILE A CA 1
ATOM 747 C C . ILE A 1 89 ? -3.125 0.426 15.752 1.00 84.31 89 ILE A C 1
ATOM 749 O O . ILE A 1 89 ? -4.139 0.392 16.443 1.00 84.31 89 ILE A O 1
ATOM 753 N N . ASN A 1 90 ? -1.916 0.582 16.306 1.00 86.94 90 ASN A N 1
ATOM 754 C CA . ASN A 1 90 ? -1.717 0.639 17.761 1.00 86.94 90 ASN A CA 1
ATOM 755 C C . ASN A 1 90 ? -2.418 1.834 18.431 1.00 86.94 90 ASN A C 1
ATOM 757 O O . ASN A 1 90 ? -2.688 1.791 19.630 1.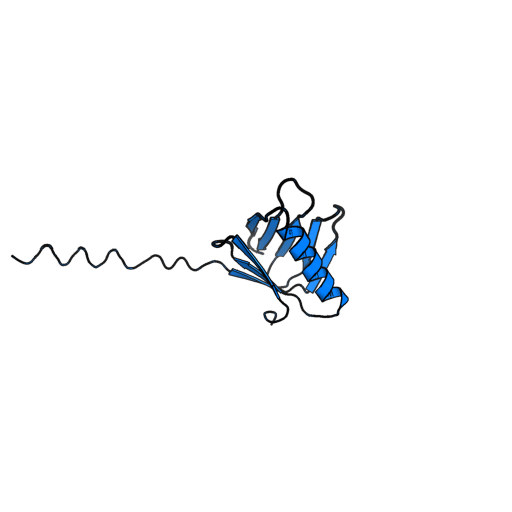00 86.94 90 ASN A O 1
ATOM 761 N N . ASN A 1 91 ? -2.680 2.907 17.680 1.00 89.12 91 ASN A N 1
ATOM 762 C CA . ASN A 1 91 ? -3.380 4.095 18.164 1.00 89.12 91 ASN A CA 1
ATOM 763 C C . ASN A 1 91 ? -4.882 4.087 17.829 1.00 89.12 91 ASN A C 1
ATOM 765 O O . ASN A 1 91 ? -5.547 5.087 18.091 1.00 89.12 91 ASN A O 1
ATOM 769 N N . ASN A 1 92 ? -5.419 2.991 17.277 1.00 85.62 92 ASN A N 1
ATOM 770 C CA . ASN A 1 92 ? -6.791 2.896 16.763 1.00 85.62 92 ASN A CA 1
ATOM 771 C C . ASN A 1 92 ? -7.130 4.006 15.747 1.00 85.62 92 ASN A C 1
ATOM 773 O O . ASN A 1 92 ? -8.226 4.567 15.771 1.00 85.62 92 ASN A O 1
ATOM 777 N N . LEU A 1 93 ? -6.170 4.355 14.889 1.00 85.88 93 LEU A N 1
ATOM 778 C CA . LEU A 1 93 ? -6.350 5.304 13.792 1.00 85.88 93 LEU A CA 1
ATOM 779 C C . LEU A 1 93 ? -6.508 4.545 12.469 1.00 85.88 93 LEU A C 1
ATOM 781 O O . LEU A 1 93 ? -5.824 3.535 12.279 1.00 85.88 93 LEU A O 1
ATOM 785 N N . PRO A 1 94 ? -7.350 5.038 11.543 1.00 84.56 94 PRO A N 1
ATOM 786 C CA . PRO A 1 94 ? -7.435 4.469 10.205 1.00 84.56 94 PRO A CA 1
ATOM 787 C C . PRO A 1 94 ? -6.092 4.627 9.480 1.00 84.56 94 PRO A C 1
ATOM 789 O O . PRO A 1 94 ? -5.307 5.536 9.776 1.00 84.56 94 PRO A O 1
ATOM 792 N N . SER A 1 95 ? -5.802 3.720 8.551 1.00 87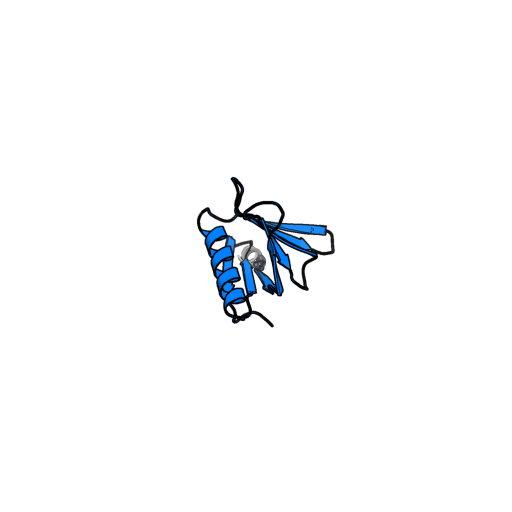.69 95 SER A N 1
ATOM 793 C CA . SER A 1 95 ? -4.545 3.711 7.811 1.00 87.69 95 SER A CA 1
ATOM 794 C C . SER A 1 95 ? -4.799 3.338 6.358 1.00 87.69 95 SER A C 1
ATOM 796 O O . SER A 1 95 ? -5.204 2.216 6.086 1.00 87.69 95 SER A O 1
ATOM 798 N N . CYS A 1 96 ? -4.488 4.247 5.439 1.00 89.31 96 CYS A N 1
ATOM 799 C CA . CYS A 1 96 ? -4.507 3.991 4.005 1.00 89.31 96 CYS A CA 1
ATOM 800 C C . CYS A 1 96 ? -3.075 3.998 3.474 1.00 89.31 96 CYS A C 1
ATOM 802 O O . CYS A 1 96 ? -2.266 4.862 3.842 1.00 89.31 96 CYS A O 1
ATOM 804 N N . LEU A 1 97 ? -2.753 3.028 2.623 1.00 89.62 97 LEU A N 1
ATOM 805 C CA . LEU A 1 97 ? -1.520 3.005 1.852 1.00 89.62 97 LEU A CA 1
ATOM 806 C C . LEU A 1 97 ? -1.813 3.511 0.436 1.00 89.62 97 LEU A C 1
ATOM 808 O O . LEU A 1 97 ? -2.420 2.822 -0.380 1.00 89.62 97 LEU A O 1
ATOM 812 N N . GLU A 1 98 ? -1.331 4.712 0.140 1.00 90.06 98 GLU A N 1
ATOM 813 C CA . GLU A 1 98 ? -1.292 5.257 -1.211 1.00 90.06 98 GLU A CA 1
ATOM 814 C C . GLU A 1 98 ? -0.034 4.737 -1.913 1.00 90.06 98 GLU A C 1
ATOM 816 O O . GLU A 1 98 ? 1.078 4.881 -1.399 1.00 90.06 98 GLU A O 1
ATOM 821 N N . THR A 1 99 ? -0.184 4.163 -3.104 1.00 86.69 99 THR A N 1
ATOM 822 C CA . THR A 1 99 ? 0.941 3.778 -3.966 1.00 86.69 99 THR A CA 1
ATOM 823 C C . THR A 1 99 ? 0.743 4.327 -5.367 1.00 86.69 99 THR A C 1
ATOM 825 O O . THR A 1 99 ? -0.312 4.155 -5.965 1.00 86.69 99 THR A O 1
ATOM 828 N N . ASN A 1 100 ? 1.762 4.977 -5.920 1.00 85.88 100 ASN A N 1
ATOM 829 C CA . ASN A 1 100 ? 1.769 5.433 -7.304 1.00 85.88 100 ASN A CA 1
ATOM 830 C C . ASN A 1 100 ? 2.850 4.669 -8.065 1.00 85.88 100 ASN A C 1
ATOM 832 O O . ASN A 1 100 ? 4.043 4.853 -7.807 1.00 85.88 100 ASN A O 1
ATOM 836 N N . LEU A 1 101 ? 2.440 3.800 -8.990 1.00 80.12 101 LEU A N 1
ATOM 837 C CA . LEU A 1 101 ? 3.382 2.928 -9.697 1.00 80.12 101 LEU A CA 1
ATOM 838 C C . LEU A 1 101 ? 4.253 3.686 -10.700 1.00 80.12 101 LEU A C 1
ATOM 840 O O . LEU A 1 101 ? 5.416 3.328 -10.890 1.00 80.12 101 LEU A O 1
ATOM 844 N N . ASP A 1 102 ? 3.719 4.742 -11.311 1.00 80.00 102 ASP A N 1
ATOM 845 C CA . ASP A 1 102 ? 4.426 5.503 -12.342 1.00 80.00 102 ASP A CA 1
ATOM 846 C C . ASP A 1 102 ? 5.529 6.380 -11.748 1.00 80.00 102 ASP A C 1
ATOM 848 O O . ASP A 1 102 ? 6.650 6.418 -12.256 1.00 80.00 102 ASP A O 1
ATOM 852 N N . ASN A 1 103 ? 5.231 7.036 -10.627 1.00 80.00 103 ASN A N 1
ATOM 853 C CA . ASN A 1 103 ? 6.176 7.884 -9.904 1.00 80.00 103 ASN A CA 1
ATOM 854 C C . ASN A 1 103 ? 7.001 7.105 -8.873 1.00 80.00 103 ASN A C 1
ATOM 856 O O . ASN A 1 103 ? 7.927 7.668 -8.293 1.00 80.00 103 ASN A O 1
ATOM 860 N N . ARG A 1 104 ? 6.673 5.824 -8.653 1.00 81.00 104 ARG A N 1
ATOM 861 C CA . ARG A 1 104 ? 7.268 4.950 -7.632 1.00 81.00 104 ARG A CA 1
ATOM 862 C C . ARG A 1 104 ? 7.261 5.574 -6.240 1.00 81.00 104 ARG A C 1
ATOM 864 O O . ARG A 1 104 ? 8.251 5.523 -5.521 1.00 81.00 104 ARG A O 1
ATOM 871 N N . THR A 1 105 ? 6.147 6.192 -5.875 1.00 84.50 105 THR A N 1
ATOM 872 C CA . THR A 1 105 ? 5.987 6.827 -4.566 1.00 84.50 105 THR A CA 1
ATOM 873 C C . THR A 1 105 ? 4.980 6.067 -3.728 1.00 84.50 105 THR A C 1
ATOM 875 O O . THR A 1 105 ? 4.038 5.474 -4.258 1.00 84.50 105 THR A O 1
ATOM 878 N N . PHE A 1 106 ? 5.140 6.145 -2.414 1.00 86.56 106 PHE A N 1
ATOM 879 C CA . PHE A 1 106 ? 4.170 5.640 -1.456 1.00 86.56 106 PHE A CA 1
ATOM 880 C C . PHE A 1 106 ? 3.876 6.699 -0.395 1.00 86.56 106 PHE A C 1
ATOM 882 O O . PHE A 1 106 ? 4.688 7.593 -0.141 1.00 86.56 106 PHE A O 1
ATOM 889 N N . ASN A 1 107 ? 2.726 6.572 0.253 1.00 85.75 107 ASN A N 1
ATOM 890 C CA . ASN A 1 107 ? 2.391 7.355 1.427 1.00 85.75 107 ASN A CA 1
ATOM 891 C C . ASN A 1 107 ? 1.477 6.558 2.356 1.00 85.75 107 ASN A C 1
ATOM 893 O O . ASN A 1 107 ? 0.656 5.775 1.892 1.00 85.75 107 ASN A O 1
ATOM 897 N N . VAL A 1 108 ? 1.615 6.759 3.664 1.00 84.06 108 VAL A N 1
ATOM 898 C CA . VAL A 1 108 ? 0.705 6.169 4.652 1.00 84.06 108 VAL A CA 1
ATOM 899 C C . VAL A 1 108 ? 0.004 7.310 5.359 1.00 84.06 108 VAL A C 1
ATOM 901 O O . VAL A 1 108 ? 0.625 8.027 6.146 1.00 84.06 108 VAL A O 1
ATOM 904 N N . GLN A 1 109 ? -1.279 7.493 5.067 1.00 81.94 109 GLN A N 1
ATOM 905 C CA . GLN A 1 109 ? -2.076 8.579 5.625 1.00 81.94 109 GLN A CA 1
ATOM 906 C C . GL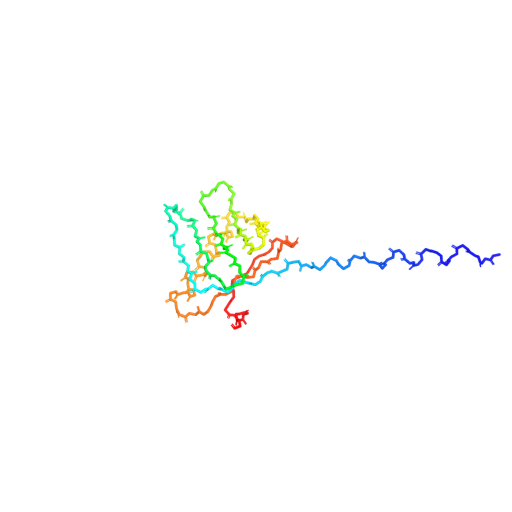N A 1 109 ? -3.406 8.049 6.142 1.00 81.94 109 GLN A C 1
ATOM 908 O O . GLN A 1 109 ? -3.997 7.142 5.569 1.00 81.94 109 GLN A O 1
ATOM 913 N N . SER A 1 110 ? -3.884 8.636 7.234 1.00 67.56 110 SER A N 1
ATOM 914 C CA . SER A 1 110 ? -5.198 8.328 7.801 1.00 67.56 110 SER A CA 1
ATOM 915 C C . SER A 1 110 ? -6.336 9.082 7.108 1.00 67.56 110 SER A C 1
ATOM 917 O O . SER A 1 110 ? -7.490 8.709 7.263 1.00 67.56 110 SER A O 1
ATOM 919 N N . GLU A 1 111 ? -6.021 10.160 6.383 1.00 65.62 111 GLU A N 1
ATOM 920 C CA . GLU A 1 111 ? -6.994 11.132 5.855 1.00 65.62 111 GLU A CA 1
ATOM 921 C C . GLU A 1 111 ? -7.644 10.724 4.523 1.00 65.62 111 GLU A C 1
ATOM 923 O O . GLU A 1 111 ? -8.601 11.369 4.110 1.00 65.62 111 GLU A O 1
ATOM 928 N N . TYR A 1 112 ? -7.143 9.673 3.865 1.00 65.25 112 TYR A N 1
ATOM 929 C CA . TYR A 1 112 ? -7.629 9.210 2.555 1.00 65.25 112 TYR A CA 1
ATOM 930 C C . TYR A 1 112 ? -8.350 7.855 2.599 1.00 65.25 112 TYR A C 1
ATOM 932 O O . TYR A 1 112 ? -8.586 7.282 1.543 1.00 65.25 112 TYR A O 1
ATOM 940 N N . CYS A 1 113 ? -8.671 7.349 3.794 1.00 64.31 113 CYS A N 1
ATOM 941 C CA . CYS A 1 113 ? -9.506 6.154 3.941 1.00 64.31 113 CYS A CA 1
ATOM 942 C C . CYS A 1 113 ? -10.982 6.587 3.947 1.00 64.31 113 CYS A C 1
ATOM 944 O O . CYS A 1 113 ? -11.319 7.496 4.716 1.00 64.31 113 CYS A O 1
ATOM 946 N N . ASP A 1 114 ? -11.827 5.958 3.125 1.00 55.50 114 ASP A N 1
ATOM 947 C CA . ASP A 1 114 ? -13.279 6.227 3.039 1.00 55.50 114 ASP A CA 1
ATOM 948 C C . ASP A 1 114 ? -14.107 5.343 4.001 1.00 55.50 114 ASP A C 1
ATOM 950 O O . ASP A 1 114 ? -13.937 4.099 4.031 1.00 55.50 114 ASP A O 1
#

Radius of gyration: 19.4 Å; chains: 1; bounding box: 30×46×69 Å

Foldseek 3Di:
DDDPPPPPPPVVPDDPVVFDKDKFWAPDWADDPDPLWIWRDGDQFPTWIFHLPDPWTWIWTAHPVRDIDIQTDDNPVSVVLVVLVVVCVVVVAIWMWMATRVVSDIDIDRVPDD

Secondary structure (DSSP, 8-state):
--SSSSSTTSTTS-------EEEEE-SEEEE-SSTTEEEEE-SSSSEEEEE-SSSSEEEEEE-TTS-EEEEEE-TTHHHHHHHHHHHHHHTT---EEEEETTTTEEEEESTT--